Protein AF-A0A8K0CPS0-F1 (afdb_monomer_lite)

Radius of gyration: 15.2 Å; chains: 1; bounding box: 42×27×39 Å

Organism: Ignelater luminosus (NCBI:txid2038154)

InterPro domains:
  IPR002369 Integrin beta subunit, VWA domain [PF00362] (2-117)
  IPR002369 Integrin beta subunit, VWA domain [SM00187] (1-117)
  IPR015812 Integrin beta subunit [PR01186] (11-30)
  IPR015812 Integrin beta subunit [PR01186] (44-66)
  IPR015812 Integrin beta subunit [PR01186] (71-86)
  IPR015812 Integrin beta subunit [PR01186] (114-117)
  IPR015812 Integrin beta subunit [PTHR10082] (2-117)
  IPR036465 von Willebrand factor A-like domain superfamily [G3DSA:3.40.50.410] (1-117)
  IPR036465 von Willebrand factor A-like domain superfamily [SSF53300] (7-117)

Secondary structure (DSSP, 8-state):
----S-TTS--PPP-S-B--S---S-HHHHHHHHHTPPP---SSSSB-HHHHHHHHHH-HHHHT--TTS--------SS-B--TTGGGGGT--BPP-----EETTEE--TTTBPPP-

Sequence (117 aa):
LESPCGSKVKCVPPYSFINHMSLTDNVGAFSSEVNNANVSGNLDFPEGGFDAIMQAIVCKKEIGWREKARHLIVFSTDADFHIAGDGKLAGVVEPNDAQCHMKNNRYTHDLVYDYPS

Foldseek 3Di:
DQAPDPPVFDAGEDALFFDQDADDPPPVVVVVSVVPDGHHDDDDFAHQVQVHVLQCVAVCVLNVDDPPDDDDDDDDDPGHHDEQPPCVVVVANAADPSHHQDDPRGHDCPNHHGGHD

Structure (mmCIF, N/CA/C/O backbone):
data_AF-A0A8K0CPS0-F1
#
_entry.id   AF-A0A8K0CPS0-F1
#
loop_
_atom_site.group_PDB
_atom_site.id
_atom_site.type_symbol
_atom_site.label_atom_id
_atom_site.label_alt_id
_atom_site.label_comp_id
_atom_site.label_asym_id
_atom_site.label_entity_id
_atom_site.label_seq_id
_atom_site.pdbx_PDB_ins_code
_atom_site.Cartn_x
_atom_site.Cartn_y
_atom_site.Cartn_z
_atom_site.occupancy
_atom_site.B_iso_or_equiv
_atom_site.auth_seq_id
_atom_site.auth_comp_id
_atom_site.auth_asym_id
_atom_site.auth_atom_id
_atom_site.pdbx_PDB_model_num
ATOM 1 N N . LEU A 1 1 ? 16.937 -3.483 -5.992 1.00 64.75 1 LEU A N 1
ATOM 2 C CA . LEU A 1 1 ? 17.705 -2.225 -5.832 1.00 64.75 1 LEU A CA 1
ATOM 3 C C . LEU A 1 1 ? 17.646 -1.821 -4.368 1.00 64.75 1 LEU A C 1
ATOM 5 O O . LEU A 1 1 ? 16.558 -1.855 -3.812 1.00 64.75 1 LEU A O 1
ATOM 9 N N . GLU A 1 2 ? 18.777 -1.497 -3.739 1.00 75.00 2 GLU A N 1
ATOM 10 C CA . GLU A 1 2 ? 18.802 -1.147 -2.305 1.00 75.00 2 GLU A CA 1
ATOM 11 C C . GLU A 1 2 ? 18.403 0.312 -2.024 1.00 75.00 2 GLU A C 1
ATOM 13 O O . GLU A 1 2 ? 17.816 0.590 -0.985 1.00 75.00 2 GLU A O 1
ATOM 18 N N . SER A 1 3 ? 18.661 1.234 -2.958 1.00 84.25 3 SER A N 1
ATOM 19 C CA . SER A 1 3 ? 18.217 2.633 -2.889 1.00 84.25 3 SER A CA 1
ATOM 20 C C . SER A 1 3 ? 17.775 3.086 -4.283 1.00 84.25 3 SER A C 1
ATOM 22 O O . SER A 1 3 ? 18.637 3.235 -5.151 1.00 84.25 3 SER A O 1
ATOM 24 N N . PRO A 1 4 ? 16.464 3.272 -4.535 1.00 88.19 4 PRO A N 1
ATOM 25 C CA . PRO A 1 4 ? 15.961 3.699 -5.844 1.00 88.19 4 PRO A CA 1
ATOM 26 C C . PRO A 1 4 ? 16.183 5.196 -6.106 1.00 88.19 4 PRO A C 1
ATOM 28 O O . PRO A 1 4 ? 16.168 5.642 -7.248 1.00 88.19 4 PRO A O 1
ATOM 31 N N . CYS A 1 5 ? 16.422 5.977 -5.053 1.00 87.50 5 CYS A N 1
ATOM 32 C CA . CYS A 1 5 ? 16.637 7.412 -5.158 1.00 87.50 5 CYS A CA 1
ATOM 33 C C . CYS A 1 5 ? 18.090 7.763 -5.487 1.00 87.50 5 CYS A C 1
ATOM 35 O O . CYS A 1 5 ? 19.027 7.027 -5.162 1.00 87.50 5 CYS A O 1
ATOM 37 N N . GLY A 1 6 ? 18.279 8.944 -6.085 1.00 79.62 6 GLY A N 1
ATOM 38 C CA . GLY A 1 6 ? 19.603 9.515 -6.319 1.00 79.62 6 GLY A CA 1
ATOM 39 C C . GLY A 1 6 ? 20.396 9.724 -5.021 1.00 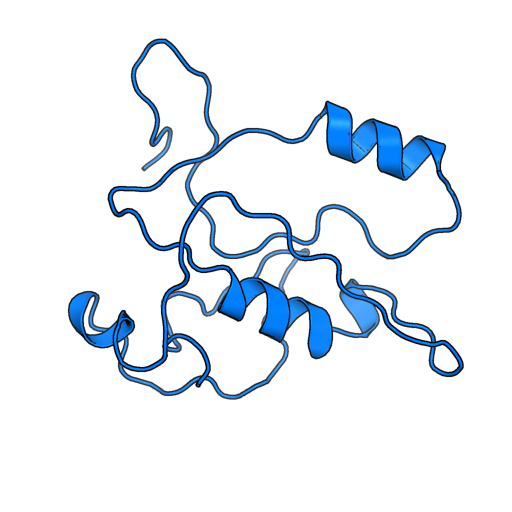79.62 6 GLY A C 1
ATOM 40 O O . GLY A 1 6 ? 19.8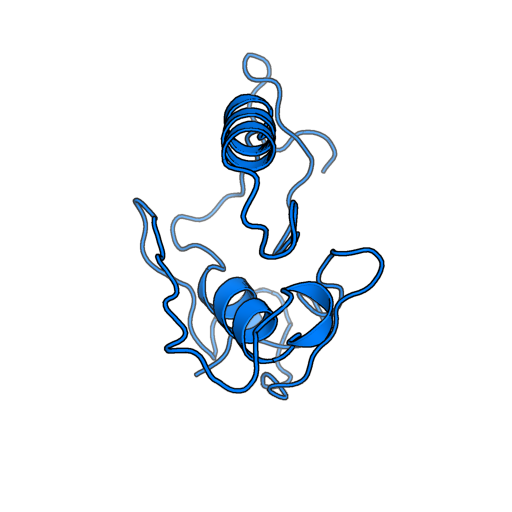34 9.822 -3.933 1.00 79.62 6 GLY A O 1
ATOM 41 N N . SER A 1 7 ? 21.717 9.872 -5.145 1.00 73.88 7 SER A N 1
ATOM 42 C CA . SER A 1 7 ? 22.696 9.868 -4.038 1.00 73.88 7 SER A CA 1
ATOM 43 C C . SER A 1 7 ? 22.485 10.895 -2.912 1.00 73.88 7 SER A C 1
ATOM 45 O O . SER A 1 7 ? 23.177 10.836 -1.898 1.00 73.88 7 SER A O 1
ATOM 47 N N . LYS A 1 8 ? 21.557 11.843 -3.070 1.00 77.06 8 LYS A N 1
ATOM 48 C CA . LYS A 1 8 ? 21.260 12.898 -2.091 1.00 77.06 8 LYS A CA 1
ATOM 49 C C . LYS A 1 8 ? 20.061 12.593 -1.191 1.00 77.06 8 LYS A C 1
ATOM 51 O O . LYS A 1 8 ? 19.885 13.290 -0.198 1.00 77.06 8 LYS A O 1
ATOM 56 N N . VAL A 1 9 ? 19.243 11.594 -1.526 1.00 82.38 9 VAL A N 1
ATOM 57 C CA . VAL A 1 9 ? 18.026 11.257 -0.778 1.00 82.38 9 VAL A CA 1
ATOM 58 C C . VAL A 1 9 ? 18.148 9.833 -0.263 1.00 82.38 9 VAL A C 1
ATOM 60 O O . VAL A 1 9 ? 18.352 8.896 -1.032 1.00 82.38 9 VAL A O 1
ATOM 63 N N . LYS A 1 10 ? 18.031 9.667 1.055 1.00 84.00 10 LYS A N 1
ATOM 64 C CA . LYS A 1 10 ? 17.984 8.342 1.665 1.00 84.00 10 LYS A CA 1
ATOM 65 C C . LYS A 1 10 ? 16.599 7.754 1.416 1.00 84.00 10 LYS A C 1
ATOM 67 O O . LYS A 1 10 ? 15.624 8.261 1.962 1.00 84.00 10 LYS A O 1
ATOM 72 N N . CYS A 1 11 ? 16.537 6.691 0.623 1.00 91.75 11 CYS A N 1
ATOM 73 C CA . CYS A 1 11 ? 15.300 5.979 0.335 1.00 91.75 11 CYS A CA 1
ATOM 74 C C . CYS A 1 11 ? 15.415 4.506 0.685 1.00 91.75 11 CYS A C 1
ATOM 76 O O . CYS A 1 11 ? 16.505 3.932 0.678 1.00 91.75 11 CYS A O 1
ATOM 78 N N . VAL A 1 12 ? 14.274 3.903 0.991 1.00 93.50 12 VAL A N 1
ATOM 79 C CA . VAL A 1 12 ? 14.174 2.461 1.211 1.00 93.50 12 VAL A CA 1
ATOM 80 C C . VAL A 1 12 ? 13.984 1.725 -0.119 1.00 93.50 12 VAL A C 1
ATOM 82 O O . VAL A 1 12 ? 13.485 2.328 -1.078 1.00 93.50 12 VAL A O 1
ATOM 85 N N . PRO A 1 13 ? 14.351 0.430 -0.194 1.00 94.44 13 PRO A N 1
ATOM 86 C CA . PRO A 1 13 ? 14.077 -0.400 -1.362 1.00 94.44 13 PRO A CA 1
ATOM 87 C C . PRO A 1 13 ? 12.601 -0.335 -1.785 1.00 94.44 13 PRO A C 1
ATOM 89 O O . PRO A 1 13 ? 11.742 -0.235 -0.903 1.00 94.44 13 PRO A O 1
ATOM 92 N N . PRO A 1 14 ? 12.299 -0.436 -3.092 1.00 94.75 14 PRO A N 1
ATOM 93 C CA . PRO A 1 14 ? 10.926 -0.433 -3.580 1.00 94.75 14 PRO A CA 1
ATOM 94 C C . PRO A 1 14 ? 10.111 -1.587 -2.991 1.00 94.75 14 PRO A C 1
ATOM 96 O O . PRO A 1 14 ? 10.623 -2.668 -2.664 1.00 94.75 14 PRO A O 1
ATOM 99 N N . TYR A 1 15 ? 8.820 -1.339 -2.827 1.00 95.56 15 TYR A N 1
ATOM 100 C CA . TYR A 1 15 ? 7.850 -2.303 -2.337 1.00 95.56 15 TYR A CA 1
ATOM 101 C C . TYR A 1 15 ? 6.468 -1.969 -2.881 1.00 95.56 15 TYR A C 1
ATOM 103 O O . TYR A 1 15 ? 6.163 -0.797 -3.051 1.00 95.56 15 TYR A O 1
ATOM 111 N N . SER A 1 16 ? 5.637 -2.988 -3.111 1.00 96.50 16 SER A N 1
ATOM 112 C CA . SER A 1 16 ? 4.248 -2.771 -3.527 1.00 96.50 16 SER A CA 1
ATOM 113 C C . SER A 1 16 ? 3.388 -2.291 -2.349 1.00 96.50 16 SER A C 1
ATOM 115 O O . SER A 1 16 ? 2.932 -1.153 -2.333 1.00 96.50 16 SER A O 1
ATOM 117 N N . PHE A 1 17 ? 3.242 -3.101 -1.290 1.00 98.06 17 PHE A N 1
ATOM 118 C CA . PHE A 1 17 ? 2.442 -2.715 -0.120 1.00 98.06 17 PHE A CA 1
ATOM 119 C C . PHE A 1 17 ? 3.018 -3.220 1.210 1.00 98.06 17 PHE A C 1
ATOM 121 O O . PHE A 1 17 ? 3.406 -4.386 1.346 1.00 98.06 17 PHE A O 1
ATOM 128 N N . ILE A 1 18 ? 3.038 -2.334 2.212 1.00 97.75 18 ILE A N 1
ATOM 129 C CA . ILE A 1 18 ? 3.341 -2.640 3.615 1.00 97.75 18 ILE A CA 1
ATOM 130 C C . ILE A 1 18 ? 2.243 -2.036 4.496 1.00 97.75 18 ILE A C 1
ATOM 132 O O . ILE A 1 18 ? 1.978 -0.837 4.453 1.00 97.75 18 ILE A O 1
ATOM 136 N N . ASN A 1 19 ? 1.659 -2.859 5.359 1.00 98.00 19 ASN A N 1
ATOM 137 C CA . ASN A 1 19 ? 0.799 -2.423 6.448 1.00 98.00 19 ASN A CA 1
ATOM 138 C C . ASN A 1 19 ? 1.649 -2.002 7.661 1.00 98.00 19 ASN A C 1
ATOM 140 O O . ASN A 1 19 ? 1.984 -2.822 8.515 1.00 98.00 19 ASN A O 1
ATOM 144 N N . HIS A 1 20 ? 2.015 -0.724 7.743 1.00 97.00 20 HIS A N 1
ATOM 145 C CA . HIS A 1 20 ? 2.833 -0.211 8.850 1.00 97.00 20 HIS A CA 1
ATOM 146 C C . HIS A 1 20 ? 2.137 -0.307 10.214 1.00 97.00 20 HIS A C 1
ATOM 148 O O . HIS A 1 20 ? 2.791 -0.555 11.225 1.00 97.00 20 HIS A O 1
ATOM 154 N N . MET A 1 21 ? 0.812 -0.148 10.248 1.00 97.12 21 MET A N 1
ATOM 155 C CA . MET A 1 21 ? 0.049 -0.105 11.489 1.00 97.12 21 MET A CA 1
ATOM 156 C C . MET A 1 21 ? -1.380 -0.602 11.267 1.00 97.12 21 MET A C 1
ATOM 158 O O . MET 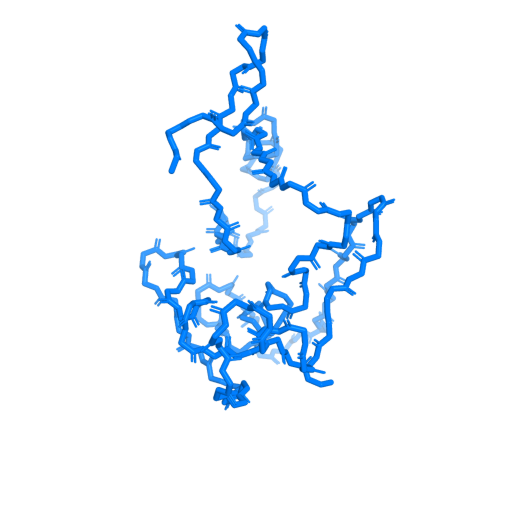A 1 21 ? -2.109 -0.061 10.438 1.00 97.12 21 MET A O 1
ATOM 162 N N . SER A 1 22 ? -1.809 -1.587 12.058 1.00 98.06 22 SER A N 1
ATOM 163 C CA . SER A 1 22 ? -3.218 -1.989 12.122 1.00 98.06 22 SER A CA 1
ATOM 164 C C . SER A 1 22 ? -4.089 -0.874 12.714 1.00 98.06 22 SER A C 1
ATOM 166 O O . SER A 1 22 ? -3.621 -0.029 13.480 1.00 98.06 22 SER A O 1
ATOM 168 N N . LEU A 1 23 ? -5.386 -0.898 12.410 1.00 98.00 23 LEU A N 1
ATOM 169 C CA . LEU A 1 23 ? -6.356 0.055 12.941 1.00 98.00 23 LEU A CA 1
ATOM 170 C C . LEU A 1 23 ? -6.341 0.066 14.476 1.00 98.00 23 LEU A C 1
ATOM 172 O O . LEU A 1 23 ? -6.528 -0.956 15.137 1.00 98.00 23 LEU A O 1
ATOM 176 N N . THR A 1 24 ? -6.149 1.258 15.032 1.00 96.88 24 THR A N 1
ATOM 177 C CA . THR A 1 24 ? -6.054 1.515 16.469 1.00 96.88 24 THR A CA 1
ATOM 178 C C . THR A 1 24 ? -6.744 2.838 16.803 1.00 96.88 24 THR A C 1
ATOM 180 O O . THR A 1 24 ? -6.896 3.710 15.950 1.00 96.88 24 THR A O 1
ATOM 183 N N . ASP A 1 25 ? -7.180 2.987 18.048 1.00 97.00 25 ASP A N 1
ATOM 184 C CA . ASP A 1 25 ? -7.658 4.243 18.630 1.00 97.00 25 ASP A CA 1
ATOM 185 C C . ASP A 1 25 ? -6.511 5.128 19.158 1.00 97.00 25 ASP A C 1
ATOM 187 O O . ASP A 1 25 ? -6.730 6.278 19.547 1.00 97.00 25 ASP A O 1
ATOM 191 N N . ASN A 1 26 ? -5.271 4.629 19.135 1.00 97.88 26 ASN A N 1
ATOM 192 C CA . ASN A 1 26 ? -4.097 5.364 19.579 1.00 97.88 26 ASN A CA 1
ATOM 193 C C . ASN A 1 26 ? -3.597 6.357 18.513 1.00 97.88 26 ASN A C 1
ATOM 195 O O . ASN A 1 26 ? -2.760 6.043 17.665 1.00 97.88 26 ASN A O 1
ATOM 199 N N . VAL A 1 27 ? -4.059 7.603 18.613 1.00 97.62 27 VAL A N 1
ATOM 200 C CA . VAL A 1 27 ? -3.648 8.721 17.739 1.00 97.62 27 VAL A CA 1
ATOM 201 C C . VAL A 1 27 ? -2.141 9.019 17.819 1.00 97.62 27 VAL A C 1
ATOM 203 O O . VAL A 1 27 ? -1.533 9.448 16.834 1.00 97.62 27 VAL A O 1
ATOM 206 N N . GLY A 1 28 ? -1.519 8.777 18.978 1.00 98.31 28 GLY A N 1
ATOM 207 C CA . GLY A 1 28 ? -0.079 8.959 19.169 1.00 98.31 28 GLY A CA 1
ATOM 208 C C . GLY A 1 28 ? 0.741 7.961 18.352 1.00 98.31 28 GLY A C 1
ATOM 209 O O . GLY A 1 28 ? 1.725 8.350 17.726 1.00 98.31 28 GLY A O 1
ATOM 210 N N . ALA A 1 29 ? 0.294 6.701 18.296 1.00 97.19 29 ALA A N 1
ATOM 211 C CA . ALA A 1 29 ? 0.910 5.674 17.459 1.00 97.19 29 ALA A CA 1
ATOM 212 C C . ALA A 1 29 ? 0.814 6.046 15.972 1.00 97.19 29 ALA A C 1
ATOM 214 O O . ALA A 1 29 ? 1.832 6.052 15.287 1.00 97.19 29 ALA A O 1
ATOM 215 N N . PHE A 1 30 ? -0.366 6.478 15.510 1.00 97.75 30 PHE A N 1
ATOM 216 C CA . PHE A 1 30 ? -0.552 6.943 14.130 1.00 97.75 30 PHE A CA 1
ATOM 217 C C . PHE A 1 30 ? 0.409 8.082 13.767 1.00 97.75 30 PHE A C 1
ATOM 219 O O . PHE A 1 30 ? 1.131 8.001 12.777 1.00 97.75 30 PHE A O 1
ATOM 226 N N . SER A 1 31 ? 0.460 9.128 14.599 1.00 98.00 31 SER A N 1
ATOM 227 C CA . SER A 1 31 ? 1.346 10.277 14.369 1.00 98.00 31 SER A CA 1
ATOM 228 C C . SER A 1 31 ? 2.820 9.865 14.320 1.00 98.00 31 SER A C 1
ATOM 230 O O . SER A 1 31 ? 3.586 10.392 13.517 1.00 98.00 31 SER A O 1
ATOM 232 N N . SER A 1 32 ? 3.223 8.919 15.172 1.00 97.75 32 SER A N 1
ATOM 233 C CA . SER A 1 32 ? 4.589 8.397 15.198 1.00 97.75 32 SER A CA 1
ATOM 234 C C . SER A 1 32 ? 4.930 7.617 13.926 1.00 97.75 32 SER A C 1
ATOM 236 O O . SER A 1 32 ? 5.983 7.855 13.342 1.00 97.75 32 SER A O 1
ATOM 238 N N . GLU A 1 33 ? 4.056 6.720 13.470 1.00 97.25 33 GLU A N 1
ATOM 239 C CA . GLU A 1 33 ? 4.281 5.939 12.244 1.00 97.25 33 GLU A CA 1
ATOM 240 C C . GLU A 1 33 ? 4.362 6.838 11.006 1.00 97.25 33 GLU A C 1
ATOM 242 O O . GLU A 1 33 ? 5.280 6.697 10.202 1.00 97.25 33 GLU A O 1
ATOM 247 N N . VAL A 1 34 ? 3.474 7.833 10.894 1.00 96.19 34 VAL A N 1
ATOM 248 C CA . VAL A 1 34 ? 3.493 8.796 9.780 1.00 96.19 34 VAL A CA 1
ATOM 249 C C . VAL A 1 34 ? 4.779 9.624 9.771 1.00 96.19 34 VAL A C 1
ATOM 251 O O . VAL A 1 34 ? 5.404 9.767 8.724 1.00 96.19 34 VAL A O 1
ATOM 254 N N . ASN A 1 35 ? 5.218 10.137 10.925 1.00 96.88 35 ASN A N 1
ATOM 255 C CA . ASN A 1 35 ? 6.444 10.941 11.009 1.00 96.88 35 ASN A CA 1
ATOM 256 C C . ASN A 1 35 ? 7.719 10.142 10.702 1.00 96.88 35 ASN A C 1
ATOM 258 O O . ASN A 1 35 ? 8.716 10.724 10.280 1.00 96.88 35 ASN A O 1
ATOM 262 N N . ASN A 1 36 ? 7.700 8.827 10.933 1.00 95.25 36 ASN A N 1
ATOM 263 C CA . ASN A 1 36 ? 8.837 7.938 10.693 1.00 95.25 36 ASN A CA 1
ATOM 264 C C . ASN A 1 36 ? 8.761 7.206 9.342 1.00 95.25 36 ASN A C 1
ATOM 266 O O . ASN A 1 36 ? 9.641 6.394 9.038 1.00 95.25 36 ASN A O 1
ATOM 270 N N . ALA A 1 37 ? 7.727 7.465 8.535 1.00 93.00 37 ALA A N 1
ATOM 271 C CA . ALA A 1 37 ? 7.558 6.833 7.237 1.00 93.00 37 ALA A CA 1
ATOM 272 C C . ALA A 1 37 ? 8.719 7.206 6.303 1.00 93.00 37 ALA A C 1
ATOM 274 O O . ALA A 1 37 ? 9.024 8.379 6.080 1.00 93.00 37 ALA A O 1
ATOM 275 N N . ASN A 1 38 ? 9.386 6.190 5.754 1.00 92.25 38 ASN A N 1
ATOM 276 C CA . ASN A 1 38 ? 10.509 6.392 4.845 1.00 92.25 38 ASN A CA 1
ATOM 277 C C . ASN A 1 38 ? 10.029 6.488 3.396 1.00 92.25 38 ASN A C 1
ATOM 279 O O . ASN A 1 38 ? 9.146 5.744 2.972 1.00 92.25 38 ASN A O 1
ATOM 283 N N . VAL A 1 39 ? 10.689 7.344 2.620 1.00 91.88 39 VAL A N 1
ATOM 284 C CA . VAL A 1 39 ? 10.424 7.516 1.188 1.00 91.88 39 VAL A CA 1
ATOM 285 C C . VAL A 1 39 ? 11.047 6.371 0.382 1.00 91.88 39 VAL A C 1
ATOM 287 O O . VAL A 1 39 ? 12.143 5.896 0.698 1.00 91.88 39 VAL A O 1
ATOM 290 N N . SER A 1 40 ? 10.353 5.932 -0.668 1.00 94.12 40 SER A N 1
ATOM 291 C CA . SER A 1 40 ? 10.858 5.002 -1.686 1.00 94.12 40 SER A CA 1
ATOM 292 C C . SER A 1 40 ? 10.710 5.618 -3.085 1.00 94.12 40 SER A C 1
ATOM 294 O O . SER A 1 40 ? 10.442 6.810 -3.201 1.00 94.12 40 SER A O 1
ATOM 296 N N . GLY A 1 41 ? 10.925 4.832 -4.137 1.00 92.25 41 GLY A N 1
ATOM 297 C CA . GLY A 1 41 ? 10.723 5.270 -5.515 1.00 92.25 41 GLY A CA 1
ATOM 298 C C . GLY A 1 41 ? 10.842 4.134 -6.529 1.00 92.25 41 GLY A C 1
ATOM 299 O O . GLY A 1 41 ? 11.399 3.072 -6.236 1.00 92.25 41 GLY A O 1
ATOM 300 N N . ASN A 1 42 ? 10.338 4.397 -7.727 1.00 92.88 42 ASN A N 1
ATOM 301 C CA . ASN A 1 42 ? 10.353 3.564 -8.931 1.00 92.88 42 ASN A CA 1
ATOM 302 C C . ASN A 1 42 ? 10.815 4.407 -10.143 1.00 92.88 42 ASN A C 1
ATOM 304 O O . ASN A 1 42 ? 11.457 5.446 -9.974 1.00 92.88 42 ASN A O 1
ATOM 308 N N . LEU A 1 43 ? 10.609 3.896 -11.362 1.00 92.69 43 LEU A N 1
ATOM 309 C CA . LEU A 1 43 ? 11.103 4.504 -12.603 1.00 92.69 43 LEU A CA 1
ATOM 310 C C . LEU A 1 43 ? 9.999 5.201 -13.409 1.00 92.69 43 LEU A C 1
ATOM 312 O O . LEU A 1 43 ? 10.258 6.215 -14.055 1.00 92.69 43 LEU A O 1
ATOM 316 N N . ASP A 1 44 ? 8.814 4.613 -13.437 1.00 92.88 44 ASP A N 1
ATOM 317 C CA . ASP A 1 44 ? 7.640 5.062 -14.168 1.00 92.88 44 ASP A CA 1
ATOM 318 C C . ASP A 1 44 ? 6.742 5.983 -13.333 1.00 92.88 44 ASP A C 1
ATOM 320 O O . ASP A 1 44 ? 6.953 6.161 -12.141 1.00 92.88 44 ASP A O 1
ATOM 324 N N . PHE A 1 45 ? 5.804 6.657 -14.007 1.00 92.94 45 PHE A N 1
ATOM 325 C CA . PHE A 1 45 ? 4.941 7.665 -13.385 1.00 92.94 45 PHE A CA 1
ATOM 326 C C . PHE A 1 45 ? 3.697 7.081 -12.694 1.00 92.94 45 PHE A C 1
ATOM 328 O O . PHE A 1 45 ? 3.395 7.541 -11.598 1.00 92.94 45 PHE A O 1
ATOM 335 N N . PRO A 1 46 ? 2.943 6.130 -13.287 1.00 95.44 46 PRO A N 1
ATOM 336 C CA . PRO A 1 46 ? 1.807 5.528 -12.596 1.00 95.44 46 PRO A CA 1
ATOM 337 C C . PRO A 1 46 ? 2.264 4.674 -11.413 1.00 95.44 46 PRO A C 1
ATOM 339 O O . PRO A 1 46 ? 3.312 4.038 -11.460 1.00 95.44 46 PRO A O 1
ATOM 342 N N . GLU A 1 47 ? 1.446 4.626 -10.366 1.00 97.12 47 GLU A N 1
ATOM 343 C CA . GLU A 1 47 ? 1.782 3.908 -9.139 1.00 97.12 47 GLU A CA 1
ATOM 344 C C . GLU A 1 47 ? 0.929 2.647 -8.951 1.00 97.12 47 GLU A C 1
ATOM 346 O O . GLU A 1 47 ? -0.239 2.573 -9.346 1.00 97.12 47 GLU A O 1
ATOM 351 N N . GLY A 1 48 ? 1.485 1.649 -8.259 1.00 96.81 48 GLY A N 1
ATOM 352 C CA . GLY A 1 48 ? 0.819 0.380 -7.923 1.00 96.81 48 GLY A CA 1
ATOM 353 C C . GLY A 1 48 ? -0.250 0.485 -6.823 1.00 96.81 48 GLY A C 1
ATOM 354 O O . GLY A 1 48 ? -0.438 -0.444 -6.040 1.00 96.81 48 GLY A O 1
ATOM 355 N N . GLY A 1 49 ? -0.938 1.624 -6.709 1.00 97.25 49 GLY A N 1
ATOM 356 C CA . GLY A 1 49 ? -1.833 1.919 -5.588 1.00 97.25 49 GLY A CA 1
ATOM 357 C C . GLY A 1 49 ? -3.024 0.963 -5.459 1.00 97.25 49 GLY A C 1
ATOM 358 O O . GLY A 1 49 ? -3.497 0.712 -4.350 1.00 97.25 49 GLY A O 1
ATOM 359 N N . PHE A 1 50 ? -3.502 0.393 -6.566 1.00 97.44 50 PHE A N 1
ATOM 360 C CA . PHE A 1 50 ? -4.662 -0.501 -6.546 1.00 97.44 50 PHE A CA 1
ATOM 361 C C . PHE A 1 50 ? -4.350 -1.893 -5.982 1.00 97.44 50 PHE A C 1
ATOM 363 O O . PHE A 1 50 ? -5.216 -2.470 -5.322 1.00 97.44 50 PHE A O 1
ATOM 370 N N . ASP A 1 51 ? -3.112 -2.382 -6.104 1.00 97.31 51 ASP A N 1
ATOM 371 C CA . ASP A 1 51 ? -2.667 -3.578 -5.374 1.00 97.31 51 ASP A CA 1
ATOM 372 C C . ASP A 1 51 ? -2.744 -3.357 -3.862 1.00 97.31 51 ASP A C 1
ATOM 374 O O . ASP A 1 51 ? -3.274 -4.190 -3.119 1.00 97.31 51 ASP A O 1
ATOM 378 N N . ALA A 1 52 ? -2.265 -2.198 -3.400 1.00 98.12 52 ALA A N 1
ATOM 379 C CA . ALA A 1 52 ? -2.309 -1.832 -1.990 1.00 98.12 52 ALA A CA 1
ATOM 380 C C . ALA A 1 52 ? -3.753 -1.733 -1.473 1.00 98.12 52 ALA A C 1
ATOM 382 O O . ALA A 1 52 ? -4.059 -2.259 -0.401 1.00 98.12 52 ALA A O 1
ATOM 383 N N . ILE A 1 53 ? -4.661 -1.117 -2.243 1.00 98.31 53 ILE A N 1
ATOM 384 C CA . ILE A 1 53 ? -6.089 -1.048 -1.898 1.00 98.31 53 ILE A CA 1
ATOM 385 C C . ILE A 1 53 ? -6.701 -2.450 -1.829 1.00 98.31 53 ILE A C 1
ATOM 387 O O . ILE A 1 53 ? -7.394 -2.751 -0.856 1.00 98.31 53 ILE A O 1
ATOM 391 N N . MET A 1 54 ? -6.432 -3.315 -2.813 1.00 98.44 54 MET A N 1
ATOM 392 C CA . MET A 1 54 ? -6.946 -4.686 -2.823 1.00 98.44 54 MET A CA 1
ATOM 393 C C . MET A 1 54 ? -6.538 -5.420 -1.544 1.00 98.44 54 MET A C 1
ATOM 395 O O . MET A 1 54 ? -7.401 -5.898 -0.805 1.00 98.44 54 MET A O 1
ATOM 399 N N . GLN A 1 55 ? -5.242 -5.420 -1.218 1.00 98.69 55 GLN A N 1
ATOM 400 C CA . GLN A 1 55 ? -4.724 -6.059 -0.007 1.00 98.69 55 GLN A CA 1
ATOM 401 C C . GLN A 1 55 ? -5.296 -5.432 1.273 1.00 98.69 55 GLN A C 1
ATOM 403 O O . GLN A 1 55 ? -5.655 -6.158 2.201 1.00 98.69 55 GLN A O 1
ATOM 408 N N . ALA A 1 56 ? -5.465 -4.107 1.324 1.00 98.50 56 ALA A N 1
ATOM 409 C CA . ALA A 1 56 ? -6.086 -3.429 2.460 1.00 98.50 56 ALA A CA 1
ATOM 410 C C . ALA A 1 56 ? -7.567 -3.815 2.661 1.00 98.50 56 ALA A C 1
ATOM 412 O O . ALA A 1 56 ? -8.054 -3.813 3.792 1.00 98.50 56 ALA A O 1
ATOM 413 N N . ILE A 1 57 ? -8.293 -4.166 1.596 1.00 98.12 57 ILE A N 1
ATOM 414 C CA . ILE A 1 57 ? -9.690 -4.619 1.674 1.00 98.12 57 ILE A CA 1
ATOM 415 C C . ILE A 1 57 ? -9.769 -6.072 2.162 1.00 98.12 57 ILE A C 1
ATOM 417 O O . ILE A 1 57 ? -10.558 -6.386 3.060 1.00 98.12 57 ILE A O 1
ATOM 421 N N . VAL A 1 58 ? -8.973 -6.968 1.574 1.00 98.31 58 VAL A N 1
ATOM 422 C CA . VAL A 1 58 ? -9.129 -8.420 1.772 1.00 98.31 58 VAL A CA 1
ATOM 423 C C . VAL A 1 58 ? -8.387 -8.950 3.004 1.00 98.31 58 VAL A C 1
ATOM 425 O O . VAL A 1 58 ? -8.868 -9.888 3.643 1.00 98.31 58 VAL A O 1
ATOM 428 N N . CYS A 1 59 ? -7.279 -8.323 3.419 1.00 98.50 59 CYS A N 1
ATOM 429 C CA . CYS A 1 59 ? -6.509 -8.696 4.616 1.00 98.50 59 CYS A CA 1
ATOM 430 C C . CYS A 1 59 ? -7.128 -8.140 5.910 1.00 98.50 59 CYS A C 1
ATOM 432 O O . CYS A 1 59 ? -6.526 -7.359 6.652 1.00 98.50 59 CYS A O 1
ATOM 434 N N . LYS A 1 60 ? -8.379 -8.525 6.192 1.00 97.75 60 LYS A N 1
ATOM 435 C CA . LYS A 1 60 ? -9.178 -7.959 7.294 1.00 97.75 60 LYS A CA 1
ATOM 436 C C . LYS A 1 60 ? -8.511 -8.060 8.661 1.00 97.75 60 LYS A C 1
ATOM 438 O O . LYS A 1 60 ? -8.644 -7.140 9.467 1.00 97.75 60 LYS A O 1
ATOM 443 N N . LYS A 1 61 ? -7.822 -9.170 8.927 1.00 97.25 61 LYS A N 1
ATOM 444 C CA . LYS A 1 61 ? -7.194 -9.445 10.222 1.00 97.25 61 LYS A CA 1
ATOM 445 C C . LYS A 1 61 ? -5.963 -8.569 10.437 1.00 97.25 61 LYS A C 1
ATOM 447 O O . LYS A 1 61 ? -5.796 -8.017 11.517 1.00 97.25 61 LYS A O 1
ATOM 452 N N . GLU A 1 62 ? -5.128 -8.443 9.415 1.00 97.94 62 GLU A N 1
ATOM 453 C CA . GLU A 1 62 ? -3.875 -7.695 9.440 1.00 97.94 62 GLU A CA 1
ATOM 454 C C . GLU A 1 62 ? -4.150 -6.189 9.522 1.00 97.94 62 GLU A C 1
ATOM 456 O O . GLU A 1 62 ? -3.527 -5.484 10.317 1.00 97.94 62 GLU A O 1
ATOM 461 N N . ILE A 1 63 ? -5.139 -5.704 8.765 1.00 98.50 63 ILE A N 1
ATOM 462 C CA . ILE A 1 63 ? -5.577 -4.303 8.822 1.00 98.50 63 ILE A CA 1
ATOM 463 C C . ILE A 1 63 ? -6.367 -4.011 10.104 1.00 98.50 63 ILE A C 1
ATOM 465 O O . ILE A 1 63 ? -6.265 -2.919 10.653 1.00 98.50 63 ILE A O 1
ATOM 469 N N . GLY A 1 64 ? -7.122 -4.979 10.629 1.00 98.19 64 GLY A N 1
ATOM 470 C CA . GLY A 1 64 ? -7.917 -4.816 11.851 1.00 98.19 64 GLY A CA 1
ATOM 471 C C . GLY A 1 64 ? -9.312 -4.233 11.607 1.00 98.19 64 GLY A C 1
ATOM 472 O O . GLY A 1 64 ? -9.844 -3.504 12.449 1.00 98.19 64 GLY A O 1
ATOM 473 N N . TRP A 1 65 ? -9.925 -4.532 10.457 1.00 98.19 65 TRP A N 1
ATOM 474 C CA . TRP A 1 65 ? -11.294 -4.100 10.169 1.00 98.19 65 TRP A CA 1
ATOM 475 C C . TRP A 1 65 ? -12.279 -4.693 11.183 1.00 98.19 65 TRP A C 1
ATOM 477 O O . TRP A 1 65 ? -12.361 -5.904 11.373 1.00 98.19 65 TRP A O 1
ATOM 487 N N . ARG A 1 66 ? -13.074 -3.831 11.825 1.00 97.62 66 ARG A N 1
ATOM 488 C CA . ARG A 1 66 ? -14.146 -4.259 12.738 1.00 97.62 66 ARG A CA 1
ATOM 489 C C . ARG A 1 66 ? -15.393 -4.644 11.945 1.00 97.62 66 ARG A C 1
ATOM 491 O O . ARG A 1 66 ? -15.819 -3.880 11.086 1.00 97.62 66 ARG A O 1
ATOM 498 N N . GLU A 1 67 ? -16.033 -5.753 12.309 1.00 95.12 67 GLU A N 1
ATOM 499 C CA . GLU A 1 67 ? -17.253 -6.260 11.651 1.00 95.12 67 GLU A CA 1
ATOM 500 C C . GLU A 1 67 ? -18.404 -5.237 11.606 1.00 95.12 67 GLU A C 1
ATOM 502 O O . GLU A 1 67 ? -19.083 -5.088 10.597 1.00 95.12 67 GLU A O 1
ATOM 507 N N . LYS A 1 68 ? -18.621 -4.490 12.697 1.00 95.88 68 LYS A N 1
ATOM 508 C CA . LYS A 1 68 ? -19.710 -3.503 12.818 1.00 95.88 68 LYS A CA 1
ATOM 509 C C . LYS A 1 68 ? -19.185 -2.074 12.724 1.00 95.88 68 LYS A C 1
ATOM 511 O O . LYS A 1 68 ? -19.264 -1.309 13.684 1.00 95.88 68 LYS A O 1
ATOM 516 N N . ALA A 1 69 ? -18.621 -1.723 11.577 1.00 96.44 69 ALA A N 1
ATOM 517 C CA . ALA A 1 69 ? -18.143 -0.376 11.301 1.00 96.44 69 ALA A CA 1
ATOM 518 C C . ALA A 1 69 ? -18.383 -0.005 9.837 1.00 96.44 69 ALA A C 1
ATOM 520 O O . ALA A 1 69 ? -18.428 -0.866 8.964 1.00 96.44 69 ALA A O 1
ATOM 521 N N . ARG A 1 70 ? -18.490 1.297 9.561 1.00 97.50 70 ARG A N 1
ATOM 522 C CA . ARG A 1 70 ? -18.268 1.789 8.203 1.00 97.50 70 ARG A CA 1
ATOM 523 C C . ARG A 1 70 ? -16.763 1.770 7.953 1.00 97.50 70 ARG A C 1
ATOM 525 O O . ARG A 1 70 ? -16.015 2.374 8.719 1.00 97.50 70 ARG A O 1
ATOM 532 N N . HIS A 1 71 ? -16.335 1.073 6.908 1.00 97.62 71 HIS A N 1
ATOM 533 C CA . HIS A 1 71 ? -14.937 1.045 6.484 1.00 97.62 71 HIS A CA 1
ATOM 534 C C . HIS A 1 71 ? -14.692 2.207 5.523 1.00 97.62 71 HIS A C 1
ATOM 536 O O . HIS A 1 71 ? -15.459 2.402 4.582 1.00 97.62 71 HIS A O 1
ATOM 542 N N . LEU A 1 72 ? -13.670 3.015 5.805 1.00 98.06 72 LEU A N 1
ATOM 543 C CA . LEU A 1 72 ? -13.240 4.118 4.950 1.00 98.06 72 LEU A CA 1
ATOM 544 C C . LEU A 1 72 ? -11.765 3.920 4.626 1.00 98.06 72 LEU A C 1
ATOM 546 O O . LEU A 1 72 ? -10.955 3.774 5.539 1.00 98.06 72 LEU A O 1
ATOM 550 N N . ILE A 1 73 ? -11.433 3.958 3.340 1.00 9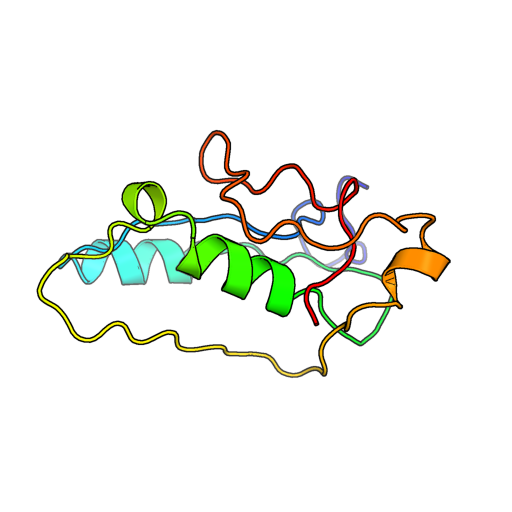8.06 73 ILE A N 1
ATOM 551 C CA . ILE A 1 73 ? -10.057 4.001 2.852 1.00 98.06 73 ILE A CA 1
ATOM 552 C C . ILE A 1 73 ? -9.827 5.406 2.305 1.00 98.06 73 ILE A C 1
ATOM 554 O O . ILE A 1 73 ? -10.596 5.883 1.471 1.00 98.06 73 ILE A O 1
ATOM 558 N N . VAL A 1 74 ? -8.784 6.072 2.798 1.00 98.12 74 VAL A N 1
ATOM 559 C CA . VAL A 1 74 ? -8.305 7.340 2.245 1.00 98.12 74 VAL A CA 1
ATOM 560 C C . VAL A 1 74 ? -7.098 7.015 1.379 1.00 98.12 74 VAL A C 1
ATOM 562 O O . VAL A 1 74 ? -6.064 6.600 1.896 1.00 98.12 74 VAL A O 1
ATOM 565 N N . PHE A 1 75 ? -7.250 7.172 0.068 1.00 97.44 75 PHE A N 1
ATOM 566 C CA . PHE A 1 75 ? -6.172 6.985 -0.896 1.00 97.44 75 PHE A CA 1
ATOM 567 C C . PHE A 1 75 ? -5.589 8.353 -1.261 1.00 97.44 75 PHE A C 1
ATOM 569 O O . PHE A 1 75 ? -6.322 9.235 -1.705 1.00 97.44 75 PHE A O 1
ATOM 576 N N . SER A 1 76 ? -4.292 8.542 -1.015 1.00 97.00 76 SER A N 1
ATOM 577 C CA . SER A 1 76 ? -3.585 9.810 -1.212 1.00 97.00 76 SER A CA 1
ATOM 578 C C . SER A 1 76 ? -2.384 9.575 -2.118 1.00 97.00 76 SER A C 1
ATOM 580 O O . SER A 1 76 ? -1.440 8.905 -1.710 1.00 97.00 76 SER A O 1
ATOM 582 N N . THR A 1 77 ? -2.429 10.135 -3.321 1.00 96.44 77 THR A N 1
ATOM 583 C CA . THR A 1 77 ? -1.394 10.031 -4.357 1.00 96.44 77 THR A CA 1
ATOM 584 C C . THR A 1 77 ? -1.319 11.350 -5.130 1.00 96.44 77 THR A C 1
ATOM 586 O O . THR A 1 77 ? -2.292 12.109 -5.142 1.00 96.44 77 THR A O 1
ATOM 589 N N . ASP A 1 78 ? -0.184 11.627 -5.762 1.00 95.31 78 ASP A N 1
ATOM 590 C CA . ASP A 1 78 ? 0.025 12.723 -6.714 1.00 95.31 78 ASP A CA 1
ATOM 591 C C . ASP A 1 78 ? 0.140 12.245 -8.175 1.00 95.31 78 ASP A C 1
ATOM 593 O O . ASP A 1 78 ? 0.245 13.077 -9.078 1.00 95.31 78 ASP A O 1
ATOM 597 N N . ALA A 1 79 ? 0.062 10.931 -8.409 1.00 95.50 79 ALA A N 1
ATOM 598 C CA . ALA A 1 79 ? 0.158 10.304 -9.724 1.00 95.50 79 ALA A CA 1
ATOM 599 C C . ALA A 1 79 ? -1.042 9.396 -10.052 1.00 95.50 79 ALA A C 1
ATOM 601 O O . ALA A 1 79 ? -1.841 9.038 -9.178 1.00 95.50 79 ALA A O 1
ATOM 602 N N . ASP A 1 80 ? -1.150 9.033 -11.335 1.00 96.00 80 ASP A N 1
ATOM 603 C CA . ASP A 1 80 ? -2.107 8.043 -11.838 1.00 96.00 80 ASP A CA 1
ATOM 604 C C . ASP A 1 80 ? -1.797 6.631 -11.296 1.00 96.00 80 ASP A C 1
ATOM 606 O O . ASP A 1 80 ? -0.847 6.415 -10.542 1.00 96.00 80 ASP A O 1
ATOM 610 N N . PHE A 1 81 ? -2.613 5.647 -11.667 1.00 96.31 81 PHE A N 1
ATOM 611 C CA . PHE A 1 81 ? -2.512 4.269 -11.190 1.00 96.31 81 PHE A CA 1
ATOM 612 C C . PHE A 1 81 ? -2.301 3.282 -12.337 1.00 96.31 81 PHE A C 1
ATOM 614 O O . PHE A 1 81 ? -2.812 3.479 -13.440 1.00 96.31 81 PHE A O 1
ATOM 621 N N . HIS A 1 82 ? -1.593 2.193 -12.044 1.00 97.62 82 HIS A N 1
ATOM 622 C CA . HIS A 1 82 ? -1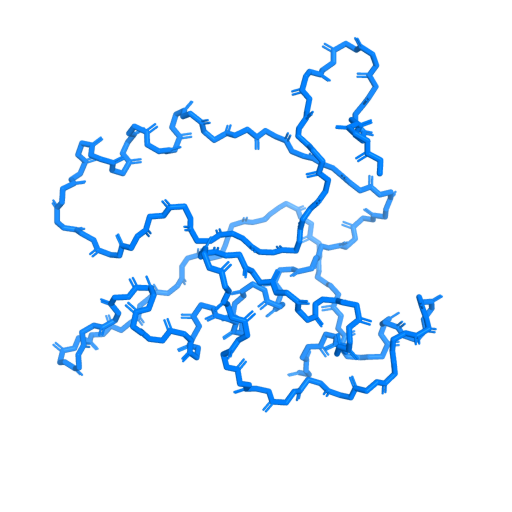.576 1.024 -12.918 1.00 97.62 82 HIS A CA 1
ATOM 623 C C . HIS A 1 82 ? -2.905 0.268 -12.896 1.00 97.62 82 HIS A C 1
ATOM 625 O O . HIS A 1 82 ? -3.597 0.224 -11.874 1.00 97.62 82 HIS A O 1
ATOM 631 N N . ILE A 1 83 ? -3.236 -0.350 -14.029 1.00 96.19 83 ILE A N 1
ATOM 632 C CA . ILE A 1 83 ? -4.461 -1.133 -14.231 1.00 96.19 83 ILE A CA 1
ATOM 633 C C . ILE A 1 83 ? -4.150 -2.543 -14.736 1.00 96.19 83 ILE A C 1
ATOM 635 O O . ILE A 1 83 ? -3.066 -2.807 -15.258 1.00 96.19 83 ILE A O 1
ATOM 639 N N . ALA A 1 84 ? -5.128 -3.447 -14.621 1.00 97.44 84 ALA A N 1
ATOM 640 C CA . ALA A 1 84 ? -5.037 -4.784 -15.202 1.00 97.44 84 ALA A CA 1
ATOM 641 C C . ALA A 1 84 ? -4.608 -4.733 -16.682 1.00 97.44 84 ALA A C 1
ATOM 643 O O . ALA A 1 84 ? -5.205 -4.035 -17.505 1.00 97.44 84 ALA A O 1
ATOM 644 N N . GLY A 1 85 ? -3.583 -5.509 -17.021 1.00 96.94 85 GLY A N 1
ATOM 645 C CA . GLY A 1 85 ? -2.921 -5.542 -18.318 1.00 96.94 85 GLY A CA 1
ATOM 646 C C . GLY A 1 85 ? -1.553 -4.856 -18.330 1.00 96.94 85 GLY A C 1
ATOM 647 O O . GLY A 1 85 ? -0.717 -5.241 -19.155 1.00 96.94 85 GLY A O 1
ATOM 648 N N . ASP A 1 86 ? -1.288 -3.903 -17.430 1.00 96.88 86 ASP A N 1
ATOM 649 C CA . ASP A 1 86 ? 0.004 -3.203 -17.362 1.00 96.88 86 ASP A CA 1
ATOM 650 C C . ASP A 1 86 ? 1.139 -4.144 -16.927 1.00 96.88 86 ASP A C 1
ATOM 652 O O . ASP A 1 86 ? 2.248 -4.072 -17.472 1.00 96.88 86 ASP A O 1
ATOM 656 N N . GLY A 1 87 ? 0.860 -5.107 -16.036 1.00 96.62 87 GLY A N 1
ATOM 657 C CA . GLY A 1 87 ? 1.830 -6.105 -15.572 1.00 96.62 87 GLY A CA 1
ATOM 658 C C . GLY A 1 87 ? 2.409 -6.963 -16.698 1.00 96.62 87 GLY A C 1
ATOM 659 O O . GLY A 1 87 ? 3.534 -7.466 -16.590 1.00 96.62 87 GLY A O 1
ATOM 660 N N . LYS A 1 88 ? 1.722 -7.049 -17.848 1.00 96.44 88 LYS A N 1
ATOM 661 C CA . LYS A 1 88 ? 2.210 -7.747 -19.044 1.00 96.44 88 LYS A CA 1
ATOM 662 C C . LYS A 1 88 ? 3.568 -7.221 -19.516 1.00 96.44 88 LYS A C 1
ATOM 664 O O . LYS A 1 88 ? 4.370 -8.008 -20.020 1.00 96.44 88 LYS A O 1
ATOM 669 N N . LEU A 1 89 ? 3.847 -5.925 -19.346 1.00 94.94 89 LEU A N 1
ATOM 670 C CA . LEU A 1 89 ? 5.146 -5.331 -19.690 1.00 94.94 89 LEU A CA 1
ATOM 671 C C . LEU A 1 89 ? 6.280 -5.846 -18.791 1.00 94.94 89 LEU A C 1
ATOM 673 O O . LEU A 1 89 ? 7.420 -5.945 -19.242 1.00 94.94 89 LEU A O 1
ATOM 677 N N . ALA A 1 90 ? 5.959 -6.226 -17.554 1.00 93.94 90 ALA A N 1
ATOM 678 C CA . ALA A 1 90 ? 6.872 -6.835 -16.591 1.00 93.94 90 ALA A CA 1
ATOM 679 C C . ALA A 1 90 ? 6.857 -8.379 -16.627 1.00 93.94 90 ALA A C 1
ATOM 681 O O . ALA A 1 90 ? 7.557 -9.022 -15.845 1.00 93.94 90 ALA A O 1
ATOM 682 N N . GLY A 1 91 ? 6.084 -8.990 -17.534 1.00 96.75 91 GLY A N 1
ATOM 683 C CA . GLY A 1 91 ? 5.922 -10.445 -17.625 1.00 96.75 91 GLY A CA 1
ATOM 684 C C . GLY A 1 91 ? 4.967 -11.045 -16.588 1.00 96.75 91 GLY A C 1
ATOM 685 O O . GLY A 1 91 ? 4.883 -12.268 -16.486 1.00 96.75 91 GLY A O 1
ATOM 686 N N . VAL A 1 92 ? 4.236 -10.209 -15.851 1.00 97.06 92 VAL A N 1
ATOM 687 C CA . VAL A 1 92 ? 3.215 -10.617 -14.883 1.00 97.06 92 VAL A CA 1
ATOM 688 C C . VAL A 1 92 ? 1.867 -10.637 -15.599 1.00 97.06 92 VAL A C 1
ATOM 690 O O . VAL A 1 92 ? 1.337 -9.599 -15.975 1.00 97.06 92 VAL A O 1
ATOM 693 N N . VAL A 1 93 ? 1.349 -11.833 -15.878 1.00 96.25 93 VAL A N 1
ATOM 694 C CA . VAL A 1 93 ? 0.157 -12.020 -16.733 1.00 96.25 93 VAL A CA 1
ATOM 695 C C . VAL A 1 93 ? -1.001 -12.717 -16.031 1.00 96.25 93 VAL A C 1
ATOM 697 O O . VAL A 1 93 ? -2.081 -12.824 -16.609 1.00 96.25 93 VAL A O 1
ATOM 700 N N . GLU A 1 94 ? -0.774 -13.229 -14.822 1.00 98.25 94 GLU A N 1
ATOM 701 C CA . GLU A 1 94 ? -1.814 -13.899 -14.050 1.00 98.25 94 GLU A CA 1
ATOM 702 C C . GLU A 1 94 ? -2.741 -12.838 -13.441 1.00 98.25 94 GLU A C 1
ATOM 704 O O . GLU A 1 94 ? -2.247 -11.942 -12.760 1.00 98.25 94 GLU A O 1
ATOM 709 N N . PRO A 1 95 ? -4.063 -12.894 -13.659 1.00 98.19 95 PRO A N 1
ATOM 710 C CA . PRO A 1 95 ? -4.979 -11.917 -13.081 1.00 98.19 95 PRO A CA 1
ATOM 711 C C . PRO A 1 95 ? -4.962 -11.920 -11.546 1.00 98.19 95 PRO A C 1
ATOM 713 O O . PRO A 1 95 ? -4.787 -12.966 -10.921 1.00 98.19 95 PRO A O 1
ATOM 716 N N . ASN A 1 96 ? -5.225 -10.762 -10.938 1.00 98.44 96 ASN A N 1
ATOM 717 C CA . ASN A 1 96 ? -5.385 -10.636 -9.490 1.00 98.44 96 ASN A CA 1
ATOM 718 C C . ASN A 1 96 ? -6.483 -11.573 -8.954 1.00 98.44 96 ASN A C 1
ATOM 720 O O . ASN A 1 96 ? -7.629 -11.522 -9.406 1.00 98.44 96 ASN A O 1
ATOM 724 N N . ASP A 1 97 ? -6.153 -12.405 -7.965 1.00 98.31 97 ASP A N 1
ATOM 725 C CA . ASP A 1 97 ? -7.079 -13.396 -7.402 1.00 98.31 97 ASP A CA 1
ATOM 726 C C . ASP A 1 97 ? -8.011 -12.840 -6.309 1.00 98.31 97 ASP A C 1
ATOM 728 O O . ASP A 1 97 ? -8.856 -13.574 -5.787 1.00 98.31 97 ASP A O 1
ATOM 732 N N . ALA A 1 98 ? -7.872 -11.554 -5.965 1.00 98.06 98 ALA A N 1
ATOM 733 C CA . ALA A 1 98 ? -8.604 -10.866 -4.905 1.00 98.06 98 ALA A CA 1
ATOM 734 C C . ALA A 1 98 ? -8.516 -11.566 -3.531 1.00 98.06 98 ALA A C 1
ATOM 736 O O . ALA A 1 98 ? -9.462 -11.527 -2.736 1.00 98.06 98 ALA A O 1
ATOM 737 N N . GLN A 1 99 ? -7.379 -12.205 -3.231 1.00 98.44 99 GLN A N 1
ATOM 738 C CA . GLN A 1 99 ? -7.109 -12.828 -1.933 1.00 98.44 99 GLN A CA 1
ATOM 739 C C . GLN A 1 99 ? -6.033 -12.083 -1.136 1.00 98.44 99 GLN A C 1
ATOM 741 O O . GLN A 1 99 ? -5.257 -11.276 -1.652 1.00 98.44 99 GLN A O 1
ATOM 746 N N . CYS A 1 100 ? -6.011 -12.337 0.175 1.00 98.50 100 CYS A N 1
ATOM 747 C CA . CYS A 1 100 ? -5.000 -11.768 1.057 1.00 98.50 100 CYS A CA 1
ATOM 748 C C . CYS A 1 100 ? -3.682 -12.537 0.944 1.00 98.50 100 CYS A C 1
ATOM 750 O O . CYS A 1 100 ? -3.617 -13.720 1.272 1.00 98.50 100 CYS A O 1
ATOM 752 N N . HIS A 1 101 ? -2.620 -11.819 0.585 1.00 98.44 101 HIS A N 1
ATOM 753 C CA . HIS A 1 101 ? -1.279 -12.355 0.340 1.00 98.44 101 HIS A CA 1
ATOM 754 C C . HIS A 1 101 ? -0.217 -11.621 1.159 1.00 98.44 101 HIS A C 1
ATOM 756 O O . HIS A 1 101 ? 0.885 -11.303 0.690 1.00 98.44 101 HIS A O 1
ATOM 762 N N . MET A 1 102 ? -0.564 -11.319 2.409 1.00 97.50 102 MET A N 1
ATOM 763 C CA . MET A 1 102 ? 0.293 -10.594 3.335 1.00 97.50 102 MET A CA 1
ATOM 764 C C . MET A 1 102 ? 1.066 -11.550 4.248 1.00 97.50 102 MET A C 1
ATOM 766 O O . MET A 1 102 ? 0.494 -12.415 4.910 1.00 97.50 102 MET A O 1
ATOM 770 N N . LYS A 1 103 ? 2.383 -11.357 4.341 1.00 97.62 103 LYS A N 1
ATOM 771 C CA . LYS A 1 103 ? 3.255 -12.051 5.294 1.00 97.62 103 LYS A CA 1
ATOM 772 C C . LYS A 1 103 ? 4.079 -11.024 6.050 1.00 97.62 103 LYS A C 1
ATOM 774 O O . LYS A 1 103 ? 4.758 -10.209 5.436 1.00 97.62 103 LYS A O 1
ATOM 779 N N . ASN A 1 104 ? 4.035 -11.067 7.382 1.00 96.56 104 ASN A N 1
ATOM 780 C CA . ASN A 1 104 ? 4.712 -10.090 8.245 1.00 96.56 104 ASN A CA 1
ATOM 781 C C . ASN A 1 104 ? 4.388 -8.640 7.837 1.00 96.56 104 ASN A C 1
ATOM 783 O O . ASN A 1 104 ? 5.289 -7.830 7.643 1.00 96.56 104 ASN A O 1
ATOM 787 N N . ASN A 1 105 ? 3.098 -8.346 7.650 1.00 97.44 105 ASN A N 1
ATOM 788 C CA . ASN A 1 105 ? 2.589 -7.043 7.221 1.00 97.44 105 ASN A CA 1
ATOM 789 C C . ASN A 1 105 ? 3.029 -6.556 5.828 1.00 97.44 105 ASN A C 1
ATOM 791 O O . ASN A 1 105 ? 2.786 -5.405 5.484 1.00 97.44 105 ASN A O 1
ATOM 795 N N . ARG A 1 106 ? 3.643 -7.404 5.001 1.00 98.12 106 ARG A N 1
ATOM 796 C CA . ARG A 1 106 ? 4.077 -7.046 3.647 1.00 98.12 106 ARG A CA 1
ATOM 797 C C . ARG A 1 106 ? 3.357 -7.894 2.605 1.00 98.12 106 ARG A C 1
ATOM 799 O O . ARG A 1 106 ? 3.244 -9.106 2.786 1.00 98.12 106 ARG A O 1
ATOM 806 N N . TYR A 1 107 ? 2.879 -7.270 1.532 1.00 98.38 107 TYR A N 1
ATOM 807 C CA . TYR A 1 107 ? 2.360 -7.985 0.364 1.00 98.38 107 TYR A CA 1
ATOM 808 C C . TYR A 1 107 ? 3.498 -8.717 -0.359 1.00 98.38 107 TYR A C 1
ATOM 810 O O . TYR A 1 107 ? 4.620 -8.216 -0.419 1.00 98.38 107 TYR A O 1
ATOM 818 N N . THR A 1 108 ? 3.227 -9.934 -0.834 1.00 98.06 108 THR A N 1
ATOM 819 C CA . THR A 1 108 ? 4.266 -10.851 -1.342 1.00 98.06 108 THR A CA 1
ATOM 820 C C . THR A 1 108 ? 4.043 -11.356 -2.764 1.00 98.06 108 THR A C 1
ATOM 822 O O . THR A 1 108 ? 4.892 -12.089 -3.266 1.00 98.06 108 THR A O 1
ATOM 825 N N . HIS A 1 109 ? 2.911 -11.024 -3.388 1.00 97.94 109 HIS A N 1
ATOM 826 C CA . HIS A 1 109 ? 2.514 -11.568 -4.692 1.00 97.94 109 HIS A CA 1
ATOM 827 C C . HIS A 1 109 ? 2.488 -10.502 -5.800 1.00 97.94 109 HIS A C 1
ATOM 829 O O . HIS A 1 109 ? 1.933 -10.737 -6.867 1.00 97.94 109 HIS A O 1
ATOM 835 N N . ASP A 1 110 ? 3.153 -9.364 -5.586 1.00 95.44 110 ASP A N 1
ATOM 836 C CA . ASP A 1 110 ? 3.283 -8.253 -6.542 1.00 95.44 110 ASP A CA 1
ATOM 837 C C . ASP A 1 110 ? 4.014 -8.623 -7.842 1.00 95.44 110 ASP A C 1
ATOM 839 O O . ASP A 1 110 ? 3.872 -7.944 -8.849 1.00 95.44 110 ASP A O 1
ATOM 843 N N . LEU A 1 111 ? 4.781 -9.718 -7.842 1.00 96.62 111 LEU A N 1
ATOM 844 C CA . LEU A 1 111 ? 5.424 -10.271 -9.043 1.00 96.62 111 LEU A CA 1
ATOM 845 C C . LEU A 1 111 ? 4.751 -11.556 -9.549 1.00 96.62 111 LEU A C 1
ATOM 847 O O . LEU A 1 111 ? 5.271 -12.211 -10.451 1.00 96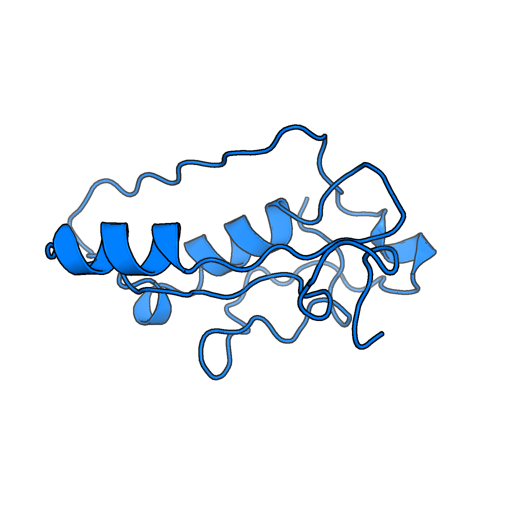.62 111 LEU A O 1
ATOM 851 N N . VAL A 1 112 ? 3.641 -11.955 -8.926 1.00 98.06 112 VAL A N 1
ATOM 852 C CA . VAL A 1 112 ? 2.888 -13.169 -9.269 1.00 98.06 112 VAL A CA 1
ATOM 853 C C . VAL A 1 112 ? 1.603 -12.795 -9.992 1.00 98.06 112 VAL A C 1
ATOM 855 O O . VAL A 1 112 ? 1.323 -13.375 -11.037 1.00 98.06 112 VAL A O 1
ATOM 858 N N . TYR A 1 113 ? 0.865 -11.819 -9.460 1.00 98.38 113 TYR A N 1
ATOM 859 C CA . TYR A 1 113 ? -0.405 -11.358 -10.005 1.00 98.38 113 TYR A CA 1
ATOM 860 C C . TYR A 1 113 ? -0.295 -9.949 -10.579 1.00 98.38 113 TYR A C 1
ATOM 862 O O . TYR A 1 113 ? 0.385 -9.095 -10.016 1.00 98.38 113 TYR A O 1
ATOM 870 N N . ASP A 1 114 ? -0.984 -9.728 -11.692 1.00 98.25 114 ASP A N 1
ATOM 871 C CA . ASP A 1 114 ? -1.170 -8.425 -12.317 1.00 98.25 114 ASP A CA 1
ATOM 872 C C . ASP A 1 114 ? -2.040 -7.528 -11.422 1.00 98.25 114 ASP A C 1
ATOM 874 O O . ASP A 1 114 ? -2.727 -7.993 -10.500 1.00 98.25 114 ASP A O 1
ATOM 878 N N . TYR A 1 115 ? -2.037 -6.234 -11.725 1.00 98.19 115 TYR A N 1
ATOM 879 C CA . TYR A 1 115 ? -2.871 -5.253 -11.050 1.00 98.19 115 TYR A CA 1
ATOM 880 C C . TYR A 1 115 ? -4.362 -5.629 -11.166 1.00 98.19 115 TYR A C 1
ATOM 882 O O . TYR A 1 115 ? -4.790 -6.221 -12.165 1.00 98.19 115 TYR A O 1
ATOM 890 N N . PRO A 1 116 ? -5.196 -5.301 -10.163 1.00 96.88 116 PRO A N 1
ATOM 891 C CA . PRO A 1 116 ? -6.629 -5.573 -10.220 1.00 96.88 116 PRO A CA 1
ATOM 892 C C . PRO A 1 116 ? -7.343 -4.699 -11.271 1.00 96.88 116 PRO A C 1
ATOM 894 O O . PRO A 1 116 ? -6.891 -3.601 -11.603 1.00 96.88 116 PRO A O 1
ATOM 897 N N . SER A 1 117 ? -8.469 -5.208 -11.792 1.00 91.38 117 SER A N 1
ATOM 898 C CA . SER A 1 117 ? -9.323 -4.547 -12.799 1.00 91.38 117 SER A CA 1
ATOM 899 C C . SER A 1 117 ? -10.285 -3.520 -12.219 1.00 91.38 117 SER A C 1
ATOM 901 O O . SER A 1 117 ? -10.855 -3.837 -11.147 1.00 91.38 117 SER A O 1
#

pLDDT: mean 95.29, std 5.45, range [64.75, 98.69]